Protein AF-A0AA37UXY2-F1 (afdb_monomer_lite)

pLDDT: mean 81.32, std 16.18, range [49.28, 97.94]

Foldseek 3Di:
DDDDDDPPVPPPVVVVPDDDDDDDPVLVVVLVVVCVVVVHDSSVVVVVVVVVVVVVVVVVVVVVVVVVVCCVVCVVVVVVVVVD

Structure (mmCIF, N/CA/C/O backbone):
data_AF-A0AA37UXY2-F1
#
_entry.id   AF-A0AA37UXY2-F1
#
loop_
_atom_site.group_PDB
_atom_site.id
_atom_site.type_symbol
_atom_site.label_atom_id
_atom_site.label_alt_id
_atom_site.label_comp_id
_atom_site.label_asym_id
_atom_site.label_entity_id
_atom_site.label_seq_id
_atom_site.pdbx_PDB_ins_code
_atom_site.Cartn_x
_atom_site.Cartn_y
_atom_site.Cartn_z
_atom_site.occupancy
_atom_site.B_iso_or_equiv
_atom_site.auth_seq_id
_atom_site.auth_comp_id
_atom_site.auth_asym_id
_atom_site.auth_atom_id
_atom_site.pdbx_PDB_model_num
ATOM 1 N N . MET A 1 1 ? -6.453 28.014 -46.530 1.00 50.84 1 MET A N 1
ATOM 2 C CA . MET A 1 1 ? -5.730 26.816 -46.040 1.00 50.84 1 MET A CA 1
ATOM 3 C C . MET A 1 1 ? -4.791 27.259 -44.928 1.00 50.84 1 MET A C 1
ATOM 5 O O . MET A 1 1 ? -3.959 28.109 -45.194 1.00 50.84 1 MET A O 1
ATOM 9 N N . GLY A 1 2 ? -4.960 26.770 -43.694 1.00 50.91 2 GLY A N 1
ATOM 10 C CA . GLY A 1 2 ? -4.122 27.198 -42.565 1.00 50.91 2 GLY A CA 1
ATOM 11 C C . GLY A 1 2 ? -4.573 26.653 -41.207 1.00 50.91 2 GLY A C 1
ATOM 12 O O . GLY A 1 2 ? -5.317 27.305 -40.491 1.00 50.91 2 GLY A O 1
ATOM 13 N N . THR A 1 3 ? -4.100 25.444 -40.890 1.00 56.00 3 THR A N 1
ATOM 14 C CA . THR A 1 3 ? -3.796 24.917 -39.540 1.00 56.00 3 THR A CA 1
ATOM 15 C C . THR A 1 3 ? -4.853 24.996 -38.424 1.00 56.00 3 THR A C 1
ATOM 17 O O . THR A 1 3 ? -4.792 25.835 -37.532 1.00 56.00 3 THR A O 1
ATOM 20 N N . THR A 1 4 ? -5.711 23.970 -38.350 1.00 58.28 4 THR A N 1
ATOM 21 C CA . THR A 1 4 ? -6.493 23.615 -37.144 1.00 58.28 4 THR A CA 1
ATOM 22 C C . THR A 1 4 ? -6.262 22.145 -36.767 1.00 58.28 4 THR A C 1
ATOM 24 O O . THR A 1 4 ? -7.175 21.328 -36.818 1.00 58.28 4 THR A O 1
ATOM 27 N N . ARG A 1 5 ? -5.017 21.752 -36.456 1.00 53.19 5 ARG A N 1
ATOM 28 C CA . ARG A 1 5 ? -4.688 20.357 -36.067 1.00 53.19 5 ARG A CA 1
ATOM 29 C C . ARG A 1 5 ? -3.678 20.212 -34.916 1.00 53.19 5 ARG A C 1
ATOM 31 O O . ARG A 1 5 ? -3.131 19.136 -34.732 1.00 53.19 5 ARG A O 1
ATOM 38 N N . ALA A 1 6 ? -3.430 21.252 -34.116 1.00 56.03 6 ALA A N 1
ATOM 39 C CA . ALA A 1 6 ? -2.367 21.211 -33.096 1.00 56.03 6 ALA A CA 1
ATOM 40 C C . ALA A 1 6 ? -2.840 20.990 -31.642 1.00 56.03 6 ALA A C 1
ATOM 42 O O . ALA A 1 6 ? -2.014 20.753 -30.770 1.00 56.03 6 ALA A O 1
ATOM 43 N N . ARG A 1 7 ? -4.147 21.044 -31.343 1.00 56.12 7 ARG A N 1
ATOM 44 C CA . ARG A 1 7 ? -4.633 21.004 -29.944 1.00 56.12 7 ARG A CA 1
ATOM 45 C C . ARG A 1 7 ? -4.838 19.608 -29.347 1.00 56.12 7 ARG A C 1
ATOM 47 O O . ARG A 1 7 ? -4.863 19.480 -28.130 1.00 56.12 7 ARG A O 1
ATOM 54 N N . TRP A 1 8 ? -4.955 18.568 -30.170 1.00 56.69 8 TRP A N 1
ATOM 55 C CA . TRP A 1 8 ? -5.262 17.211 -29.689 1.00 56.69 8 TRP A CA 1
ATOM 56 C C . TRP A 1 8 ? -4.019 16.368 -29.369 1.00 56.69 8 TRP A C 1
ATOM 58 O O . TRP A 1 8 ? -4.121 15.403 -28.620 1.00 56.69 8 TRP A O 1
ATOM 68 N N . TYR A 1 9 ? -2.838 16.753 -29.867 1.00 56.09 9 TYR A N 1
ATOM 69 C CA . TYR A 1 9 ? -1.599 15.989 -29.663 1.00 56.09 9 TYR A CA 1
ATOM 70 C C . TYR A 1 9 ? -0.880 16.274 -28.336 1.00 56.09 9 TYR A C 1
ATOM 72 O O . TYR A 1 9 ? -0.077 15.456 -27.906 1.00 56.09 9 TYR A O 1
ATOM 80 N N . GLN A 1 10 ? -1.163 17.389 -27.654 1.00 54.28 10 GLN A N 1
ATOM 81 C CA . GLN A 1 10 ? -0.433 17.747 -26.427 1.00 54.28 10 GLN A CA 1
ATOM 82 C C . GLN A 1 10 ? -1.118 17.279 -25.137 1.00 54.28 10 GLN A C 1
ATOM 84 O O . GLN A 1 10 ? -0.434 16.893 -24.195 1.00 54.28 10 GLN A O 1
ATOM 89 N N . SER A 1 11 ? -2.454 17.251 -25.086 1.00 52.62 11 SER A N 1
ATOM 90 C CA . SER A 1 11 ? -3.156 17.023 -23.814 1.00 52.62 11 SER A CA 1
ATOM 91 C C . SER A 1 11 ? -3.213 15.554 -23.376 1.00 52.62 11 SER A C 1
ATOM 93 O O . SER A 1 11 ? -3.265 15.289 -22.182 1.00 52.62 11 SER A O 1
ATOM 95 N N . GLY A 1 12 ? -3.197 14.603 -24.318 1.00 54.38 12 GLY A N 1
ATOM 96 C CA . GLY A 1 12 ? -3.208 13.170 -24.000 1.00 54.38 12 GLY A CA 1
ATOM 97 C C . GLY A 1 12 ? -1.822 12.636 -23.642 1.00 54.38 12 GLY A C 1
ATOM 98 O O . GLY A 1 12 ? -1.656 11.958 -22.639 1.00 54.38 12 GLY A O 1
ATOM 99 N N . ILE A 1 13 ? -0.802 12.989 -24.427 1.00 52.97 13 ILE A N 1
ATOM 100 C CA . ILE A 1 13 ? 0.544 12.399 -24.324 1.00 52.97 13 ILE A CA 1
ATOM 101 C C . ILE A 1 13 ? 1.275 12.860 -23.050 1.00 52.97 13 ILE A C 1
ATOM 103 O O . ILE A 1 13 ? 2.013 12.081 -22.454 1.00 52.97 13 ILE A O 1
ATOM 107 N N . MET A 1 14 ? 1.024 14.085 -22.569 1.00 49.28 14 MET A N 1
ATOM 108 C CA . MET A 1 14 ? 1.627 14.593 -21.326 1.00 49.28 14 MET A CA 1
ATOM 109 C C . MET A 1 14 ? 1.106 13.905 -20.054 1.00 49.28 14 MET A C 1
ATOM 111 O O . MET A 1 14 ? 1.841 13.821 -19.075 1.00 49.28 14 MET A O 1
ATOM 115 N N . GLN A 1 15 ? -0.106 13.336 -20.072 1.00 55.03 15 GLN A N 1
ATOM 116 C CA . GLN A 1 15 ? -0.611 12.512 -18.965 1.00 55.03 15 GLN A CA 1
ATOM 117 C C . GLN A 1 15 ? 0.019 11.102 -18.948 1.00 55.03 15 GLN A C 1
ATOM 119 O O . GLN A 1 15 ? 0.015 10.434 -17.919 1.00 55.03 15 GLN A O 1
ATOM 124 N N . PHE A 1 16 ? 0.613 10.682 -20.073 1.00 55.22 16 PHE A N 1
ATOM 125 C CA . PHE A 1 16 ? 1.359 9.431 -20.254 1.00 55.22 16 PHE A CA 1
ATOM 126 C C . PHE A 1 16 ? 2.885 9.619 -20.165 1.00 55.22 16 PHE A C 1
ATOM 128 O O . PHE A 1 16 ? 3.641 8.750 -20.604 1.00 55.22 16 PHE A O 1
ATOM 135 N N . MET A 1 17 ? 3.377 10.728 -19.601 1.00 60.59 17 MET A N 1
ATOM 136 C CA . MET A 1 17 ? 4.797 10.820 -19.259 1.00 60.59 17 MET A CA 1
ATOM 137 C C . MET A 1 17 ? 5.082 9.817 -18.139 1.00 60.59 17 MET A C 1
ATOM 139 O O . MET A 1 17 ? 4.637 9.984 -17.005 1.00 60.59 17 MET A O 1
ATOM 143 N N . GLY A 1 18 ? 5.784 8.735 -18.482 1.00 64.31 18 GLY A N 1
ATOM 144 C CA . GLY A 1 18 ? 6.183 7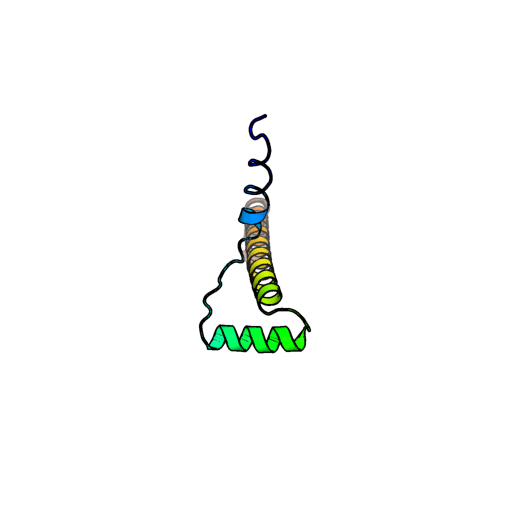.710 -17.526 1.00 64.31 18 GLY A CA 1
ATOM 145 C C . GLY A 1 18 ? 6.915 8.339 -16.343 1.00 64.31 18 GLY A C 1
ATOM 146 O O . GLY A 1 18 ? 7.866 9.097 -16.522 1.00 64.31 18 GLY A O 1
ATOM 147 N N . MET A 1 19 ? 6.463 8.041 -15.127 1.00 76.75 19 MET A N 1
ATOM 148 C CA . MET A 1 19 ? 7.169 8.467 -13.924 1.00 76.75 19 MET A CA 1
ATOM 149 C C . MET A 1 19 ? 8.512 7.736 -13.844 1.00 76.75 19 MET A C 1
ATOM 151 O O . MET A 1 19 ? 8.548 6.513 -13.696 1.00 76.75 19 MET A O 1
ATOM 155 N N . THR A 1 20 ? 9.616 8.480 -13.910 1.00 78.00 20 THR A N 1
ATOM 156 C CA . THR A 1 20 ? 10.950 7.922 -13.671 1.00 78.00 20 THR A CA 1
ATOM 157 C C . THR A 1 20 ? 11.174 7.792 -12.168 1.00 78.00 20 THR A C 1
ATOM 159 O O . THR A 1 20 ? 11.574 8.742 -11.496 1.00 78.00 20 THR A O 1
ATOM 162 N N . LEU A 1 21 ? 10.906 6.604 -11.626 1.00 81.50 21 LEU A N 1
ATOM 163 C CA . LEU A 1 21 ? 11.290 6.253 -10.262 1.00 81.50 21 LEU A CA 1
ATOM 164 C C . LEU A 1 21 ? 12.805 6.017 -10.216 1.00 81.50 21 LEU A C 1
ATOM 166 O O . LEU A 1 21 ? 13.330 5.251 -11.023 1.00 81.50 21 LEU A O 1
ATOM 170 N N . ARG A 1 22 ? 13.505 6.632 -9.255 1.00 87.75 22 ARG A N 1
ATOM 171 C CA . ARG A 1 22 ? 14.930 6.372 -8.995 1.00 87.75 22 ARG A CA 1
ATOM 172 C C . ARG A 1 22 ? 15.091 5.577 -7.689 1.00 87.75 22 ARG A C 1
ATOM 174 O O . ARG A 1 22 ? 15.309 6.190 -6.645 1.00 87.75 22 ARG A O 1
ATOM 181 N N . PRO A 1 23 ? 14.916 4.243 -7.720 1.00 86.94 23 PRO A N 1
ATOM 182 C CA . PRO A 1 23 ? 15.064 3.405 -6.535 1.00 86.94 23 PRO A CA 1
ATOM 183 C C . PRO A 1 23 ? 16.535 3.297 -6.113 1.00 86.94 23 PRO A C 1
ATOM 185 O O . PRO A 1 23 ? 17.437 3.417 -6.944 1.00 86.94 23 PRO A O 1
ATOM 188 N N . SER A 1 24 ? 16.780 3.024 -4.830 1.00 93.94 24 SER A N 1
ATOM 189 C CA . SER A 1 24 ? 18.075 2.484 -4.400 1.00 93.94 24 SER A CA 1
ATOM 190 C C . SER A 1 24 ? 18.301 1.089 -4.999 1.00 93.94 24 SER A C 1
ATOM 192 O O . SER A 1 24 ? 17.343 0.426 -5.400 1.00 93.94 24 SER A O 1
ATOM 194 N N . GLU A 1 25 ? 19.544 0.601 -5.013 1.00 94.19 25 GLU A N 1
ATOM 195 C CA . GLU A 1 25 ? 19.864 -0.753 -5.504 1.00 94.19 25 GLU A CA 1
ATOM 196 C C . GLU A 1 25 ? 19.010 -1.833 -4.817 1.00 94.19 25 GLU A C 1
ATOM 198 O O . GLU A 1 25 ? 18.374 -2.656 -5.472 1.00 94.19 25 GLU A O 1
ATOM 203 N N . GLN A 1 26 ? 18.876 -1.749 -3.489 1.00 96.06 26 GLN A N 1
ATOM 204 C CA . GLN A 1 26 ? 18.051 -2.680 -2.713 1.00 96.06 26 GLN A CA 1
ATOM 205 C C . GLN A 1 26 ? 16.570 -2.636 -3.115 1.00 96.06 26 GLN A C 1
ATOM 207 O O . GLN A 1 26 ? 15.910 -3.673 -3.195 1.00 96.06 26 GLN A O 1
ATOM 212 N N . GLN A 1 27 ? 16.033 -1.439 -3.371 1.00 94.81 27 GLN A N 1
ATOM 213 C CA . GLN A 1 27 ? 14.654 -1.274 -3.828 1.00 94.81 27 GLN A CA 1
ATOM 214 C C . GLN A 1 27 ? 14.472 -1.820 -5.247 1.00 94.81 27 GLN A C 1
ATOM 216 O O . GLN A 1 27 ? 13.470 -2.479 -5.517 1.00 94.81 27 GLN A O 1
ATOM 221 N N . ALA A 1 28 ? 15.439 -1.593 -6.138 1.00 94.44 28 ALA A N 1
ATOM 222 C CA . ALA A 1 28 ? 15.410 -2.122 -7.495 1.00 94.44 28 ALA A CA 1
ATOM 223 C C . ALA A 1 28 ? 15.393 -3.657 -7.489 1.00 94.44 28 ALA A C 1
ATOM 225 O O . ALA A 1 28 ? 14.562 -4.255 -8.171 1.00 94.44 28 ALA A O 1
ATOM 226 N N . ASP A 1 29 ? 16.230 -4.298 -6.672 1.00 97.00 29 ASP A N 1
ATOM 227 C CA . ASP A 1 29 ? 16.278 -5.759 -6.560 1.00 97.00 29 ASP A CA 1
ATOM 228 C C . ASP A 1 29 ? 15.023 -6.356 -5.924 1.00 97.00 29 ASP A C 1
ATOM 230 O O . ASP A 1 29 ? 14.540 -7.404 -6.360 1.00 97.00 29 ASP A O 1
ATOM 234 N N . ALA A 1 30 ? 14.453 -5.698 -4.912 1.00 96.94 30 ALA A N 1
ATOM 235 C CA . ALA A 1 30 ? 13.171 -6.109 -4.346 1.00 96.94 30 ALA A CA 1
ATOM 236 C C . ALA A 1 30 ? 12.048 -6.035 -5.394 1.00 96.94 30 ALA A C 1
ATOM 238 O O . ALA A 1 30 ? 11.312 -7.006 -5.573 1.00 96.94 30 ALA A O 1
ATOM 239 N N . LEU A 1 31 ? 11.964 -4.926 -6.137 1.00 95.56 31 LEU A N 1
ATOM 240 C CA . LEU A 1 31 ? 10.978 -4.746 -7.202 1.00 95.56 31 LEU A CA 1
ATOM 241 C C . LEU A 1 31 ? 11.171 -5.752 -8.343 1.00 95.56 31 LEU A C 1
ATOM 243 O O . LEU A 1 31 ? 10.181 -6.284 -8.834 1.00 95.56 31 LEU A O 1
ATOM 247 N N . ARG A 1 32 ? 12.415 -6.055 -8.744 1.00 95.88 32 ARG A N 1
ATOM 248 C CA . ARG A 1 32 ? 12.717 -7.077 -9.765 1.00 95.88 32 ARG A CA 1
ATOM 249 C C . ARG A 1 32 ? 12.242 -8.460 -9.339 1.00 95.88 32 ARG A C 1
ATOM 251 O O . ARG A 1 32 ? 11.565 -9.130 -10.114 1.00 95.88 32 ARG A O 1
ATOM 258 N N . ARG A 1 33 ? 12.577 -8.883 -8.115 1.00 97.69 33 ARG A N 1
ATOM 259 C CA . ARG A 1 33 ? 12.168 -10.195 -7.588 1.00 97.69 33 ARG A CA 1
ATOM 260 C C . ARG A 1 33 ? 10.650 -10.319 -7.523 1.00 97.69 33 ARG A C 1
ATOM 262 O O . ARG A 1 33 ? 10.110 -11.329 -7.962 1.00 97.69 33 ARG A O 1
ATOM 269 N N . GLN A 1 34 ? 9.971 -9.281 -7.040 1.00 97.69 34 GLN A N 1
ATOM 270 C CA . GLN A 1 34 ? 8.514 -9.279 -6.940 1.00 97.69 34 GLN A CA 1
ATOM 271 C C . GLN A 1 34 ? 7.840 -9.265 -8.319 1.00 97.69 34 GLN A C 1
ATOM 273 O O . GLN A 1 34 ? 6.901 -10.016 -8.558 1.00 97.69 34 GLN A O 1
ATOM 278 N N . ALA A 1 35 ? 8.356 -8.463 -9.252 1.00 97.25 35 ALA A N 1
ATOM 279 C CA . ALA A 1 35 ? 7.890 -8.419 -10.636 1.00 97.25 35 ALA A CA 1
ATOM 280 C C . ALA A 1 35 ? 7.990 -9.790 -11.319 1.00 97.25 35 ALA A C 1
ATOM 282 O O . ALA A 1 35 ? 7.037 -10.223 -11.966 1.00 97.25 35 ALA A O 1
ATOM 283 N N . ALA A 1 36 ? 9.110 -10.493 -11.124 1.00 97.69 36 ALA A N 1
ATOM 284 C CA . ALA A 1 36 ? 9.299 -11.848 -11.631 1.00 97.69 36 ALA A CA 1
ATOM 285 C C . ALA A 1 36 ? 8.333 -12.853 -10.983 1.00 97.69 36 ALA A C 1
ATOM 287 O O . ALA A 1 36 ? 7.766 -13.683 -11.687 1.00 97.69 36 ALA A O 1
ATOM 288 N N . ALA A 1 37 ? 8.111 -12.755 -9.669 1.00 97.94 3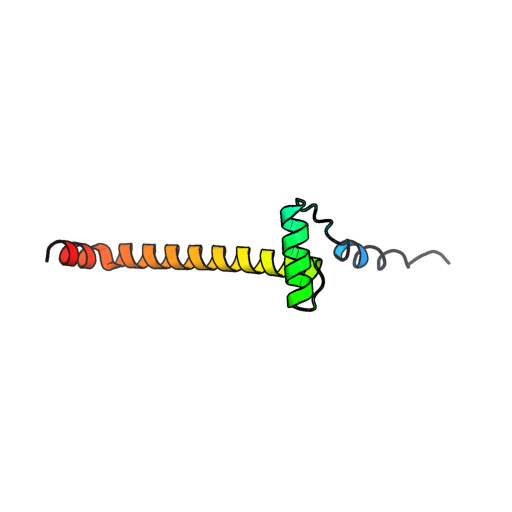7 ALA A N 1
ATOM 289 C CA . ALA A 1 37 ? 7.192 -13.633 -8.945 1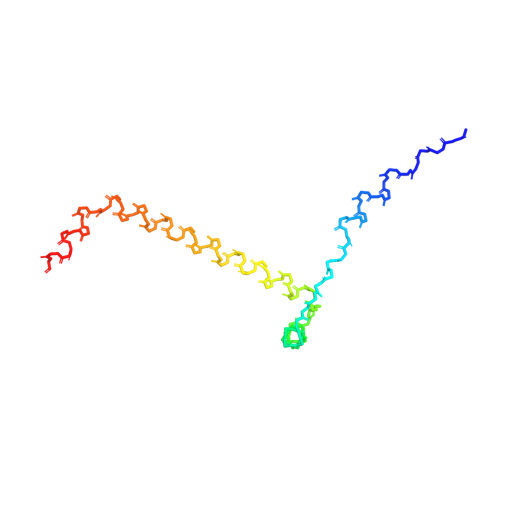.00 97.94 37 ALA A CA 1
ATOM 290 C C . ALA A 1 37 ? 5.721 -13.443 -9.364 1.00 97.94 37 ALA A C 1
ATOM 292 O O . ALA A 1 37 ? 4.977 -14.416 -9.435 1.00 97.94 37 ALA A O 1
ATOM 293 N N . GLU A 1 38 ? 5.303 -12.209 -9.660 1.00 96.94 38 GLU A N 1
ATOM 294 C CA . GLU A 1 38 ? 3.921 -11.884 -10.048 1.00 96.94 38 GLU A CA 1
ATOM 295 C C . GLU A 1 38 ? 3.684 -11.861 -11.568 1.00 96.94 38 GLU A C 1
ATOM 297 O O . GLU A 1 38 ? 2.546 -11.698 -12.004 1.00 96.94 38 GLU A O 1
ATOM 302 N N . GLY A 1 39 ? 4.731 -11.982 -12.393 1.00 96.94 39 GLY A N 1
ATOM 303 C CA . GLY A 1 39 ? 4.615 -11.868 -13.852 1.00 96.94 39 GLY A CA 1
ATOM 304 C C . GLY A 1 39 ? 4.191 -10.469 -14.326 1.00 96.94 39 GLY A C 1
ATOM 305 O O . GLY A 1 39 ? 3.491 -10.331 -15.328 1.00 96.94 39 GLY A O 1
ATOM 306 N N . ARG A 1 40 ? 4.580 -9.418 -13.594 1.00 95.94 40 ARG A N 1
ATOM 307 C CA . ARG A 1 40 ? 4.186 -8.017 -13.841 1.00 95.94 40 ARG A CA 1
ATOM 308 C C . ARG A 1 40 ? 5.412 -7.150 -14.107 1.00 95.94 40 ARG A C 1
ATOM 310 O O . ARG A 1 40 ? 6.528 -7.514 -13.760 1.00 95.94 40 ARG A O 1
ATOM 317 N N . SER A 1 41 ? 5.226 -5.971 -14.701 1.00 93.69 41 SER A N 1
ATOM 318 C CA . SER A 1 41 ? 6.337 -5.023 -14.858 1.00 93.69 41 SER A CA 1
ATOM 319 C C . SER A 1 41 ? 6.763 -4.444 -13.502 1.00 93.69 41 SER A C 1
ATOM 321 O O . SER A 1 41 ? 5.935 -4.245 -12.612 1.00 93.69 41 SER A O 1
ATOM 323 N N . MET A 1 42 ? 8.047 -4.100 -13.350 1.00 93.81 42 MET A N 1
ATOM 324 C CA . MET A 1 42 ? 8.542 -3.432 -12.135 1.00 93.81 42 MET A CA 1
ATOM 325 C C . MET A 1 42 ? 7.767 -2.147 -11.817 1.00 93.81 42 MET A C 1
ATOM 327 O O . MET A 1 42 ? 7.504 -1.858 -10.653 1.00 93.81 42 MET A O 1
ATOM 331 N N . GLN A 1 43 ? 7.376 -1.386 -12.845 1.00 91.50 43 GLN A N 1
ATOM 332 C CA . GLN A 1 43 ? 6.574 -0.177 -12.676 1.00 91.50 43 GLN A CA 1
ATOM 333 C C . GLN A 1 43 ? 5.175 -0.497 -12.138 1.00 91.50 43 GLN A C 1
ATOM 335 O O . GLN A 1 43 ? 4.699 0.205 -11.252 1.00 91.50 43 GLN A O 1
ATOM 340 N N . ALA A 1 44 ? 4.536 -1.571 -12.612 1.00 92.62 44 ALA A N 1
ATOM 341 C CA . ALA A 1 44 ? 3.240 -2.000 -12.093 1.00 92.62 44 ALA A CA 1
ATOM 342 C C . ALA A 1 44 ? 3.326 -2.422 -10.618 1.00 92.62 44 ALA A C 1
ATOM 344 O O . ALA A 1 44 ? 2.461 -2.039 -9.834 1.00 92.62 44 ALA A O 1
ATOM 345 N N . ILE A 1 45 ? 4.383 -3.143 -10.226 1.00 96.06 45 ILE A N 1
ATOM 346 C CA . ILE A 1 45 ? 4.631 -3.482 -8.816 1.00 96.06 45 ILE A CA 1
ATOM 347 C C . ILE A 1 45 ? 4.843 -2.221 -7.978 1.00 96.06 45 ILE A C 1
ATOM 349 O O . ILE A 1 45 ? 4.251 -2.087 -6.910 1.00 96.06 45 ILE A O 1
ATOM 353 N N . ALA A 1 46 ? 5.650 -1.274 -8.462 1.00 93.25 46 ALA A N 1
ATOM 354 C CA . ALA A 1 46 ? 5.911 -0.029 -7.747 1.00 93.25 46 ALA A CA 1
ATOM 355 C C . ALA A 1 46 ? 4.630 0.796 -7.535 1.00 93.25 46 ALA A C 1
ATOM 357 O O . ALA A 1 46 ? 4.399 1.290 -6.433 1.00 93.25 46 ALA A O 1
ATOM 358 N N . LEU A 1 47 ? 3.779 0.904 -8.561 1.00 93.12 47 LEU A N 1
ATOM 359 C CA . LEU A 1 47 ? 2.481 1.575 -8.455 1.00 93.12 47 LEU A CA 1
ATOM 360 C C . LEU A 1 47 ? 1.563 0.866 -7.455 1.00 93.12 47 LEU A C 1
ATOM 362 O O . LEU A 1 47 ? 1.040 1.514 -6.555 1.00 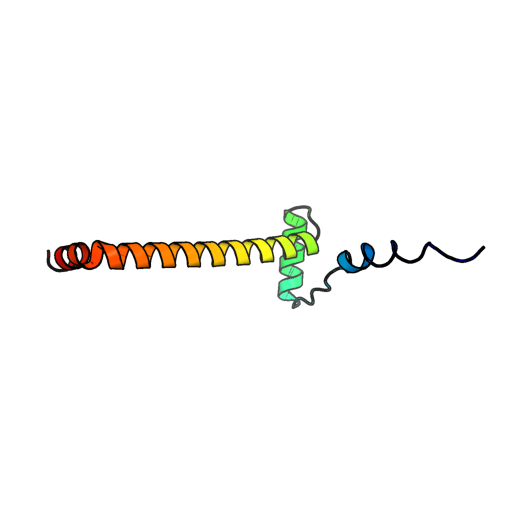93.12 47 LEU A O 1
ATOM 366 N N . SER A 1 48 ? 1.446 -0.464 -7.530 1.00 94.00 48 SER A N 1
ATOM 367 C CA . SER A 1 48 ? 0.647 -1.221 -6.560 1.00 94.00 48 SER A CA 1
ATOM 368 C C . SER A 1 48 ? 1.155 -1.061 -5.124 1.00 94.00 48 SER A C 1
ATOM 370 O O . SER A 1 4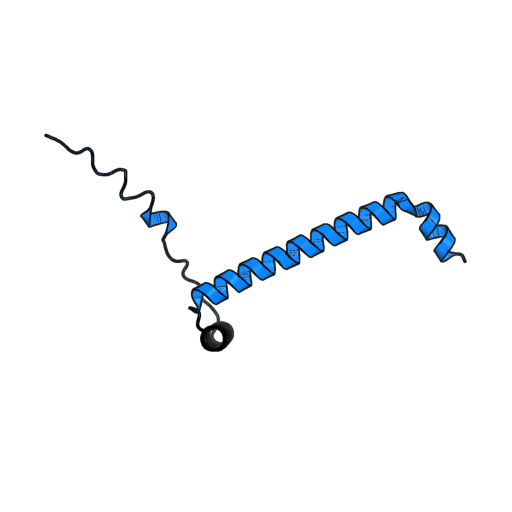8 ? 0.348 -0.916 -4.212 1.00 94.00 48 SER A O 1
ATOM 372 N N . ALA A 1 49 ? 2.472 -1.011 -4.910 1.00 94.44 49 ALA A N 1
ATOM 373 C CA . ALA A 1 49 ? 3.043 -0.776 -3.585 1.00 94.44 49 ALA A CA 1
ATOM 374 C C . ALA A 1 49 ? 2.707 0.626 -3.036 1.00 94.44 49 ALA A C 1
ATOM 376 O O . ALA A 1 49 ? 2.458 0.779 -1.836 1.00 94.44 49 ALA A O 1
ATOM 377 N N . ILE A 1 50 ? 2.677 1.646 -3.903 1.00 93.25 50 ILE A N 1
ATOM 378 C CA . ILE A 1 50 ? 2.246 3.006 -3.545 1.00 93.25 50 ILE A CA 1
ATOM 379 C C . ILE A 1 50 ? 0.764 3.005 -3.159 1.00 93.25 50 ILE A C 1
ATOM 381 O O . ILE A 1 50 ? 0.420 3.495 -2.079 1.00 93.25 50 ILE A O 1
ATOM 385 N N . ASP A 1 51 ? -0.093 2.417 -3.995 1.00 93.94 51 ASP A N 1
ATOM 386 C CA . ASP A 1 51 ? -1.535 2.339 -3.749 1.00 93.94 51 ASP A CA 1
ATOM 387 C C . ASP A 1 51 ? -1.831 1.624 -2.428 1.00 93.94 51 ASP A C 1
ATOM 389 O O . ASP A 1 51 ? -2.607 2.108 -1.599 1.00 93.94 51 ASP A O 1
ATOM 393 N N . GLU A 1 52 ? -1.148 0.508 -2.172 1.00 95.81 52 GLU A N 1
ATOM 394 C CA . GLU A 1 52 ? -1.295 -0.246 -0.933 1.00 95.81 52 GLU A CA 1
ATOM 395 C C . GLU A 1 52 ? -0.825 0.561 0.288 1.00 95.81 52 GLU A C 1
ATOM 397 O O . GLU A 1 52 ? -1.479 0.557 1.336 1.00 95.81 52 GLU A O 1
ATOM 402 N N . TYR A 1 53 ? 0.295 1.285 0.191 1.00 93.94 53 TYR A N 1
ATOM 403 C CA . TYR A 1 53 ? 0.763 2.151 1.276 1.00 93.94 53 TYR A CA 1
ATOM 404 C C . TYR A 1 53 ? -0.263 3.241 1.616 1.00 93.94 53 TYR A C 1
ATOM 406 O O . TYR A 1 53 ? -0.577 3.447 2.796 1.00 93.94 53 TYR A O 1
ATOM 414 N N . ILE A 1 54 ? -0.822 3.898 0.595 1.00 94.44 54 ILE A N 1
ATOM 415 C CA . ILE A 1 54 ? -1.849 4.933 0.756 1.00 94.44 54 ILE A CA 1
ATOM 416 C C . ILE A 1 54 ? -3.109 4.334 1.387 1.00 94.44 54 ILE A C 1
ATOM 418 O O . ILE A 1 54 ? -3.599 4.860 2.390 1.00 94.44 54 ILE A O 1
ATOM 422 N N . ALA A 1 55 ? -3.603 3.210 0.864 1.00 93.75 55 ALA A N 1
ATOM 423 C CA . ALA A 1 55 ? -4.801 2.546 1.369 1.00 93.75 55 ALA A CA 1
ATOM 424 C C . ALA A 1 55 ? -4.649 2.129 2.840 1.00 93.75 55 ALA A C 1
ATOM 426 O O . ALA A 1 55 ? -5.521 2.421 3.666 1.00 93.75 55 ALA A O 1
ATOM 427 N N . ARG A 1 56 ? -3.509 1.525 3.207 1.00 94.19 56 ARG A N 1
ATOM 428 C CA . ARG A 1 56 ? -3.219 1.134 4.596 1.00 94.19 56 ARG A 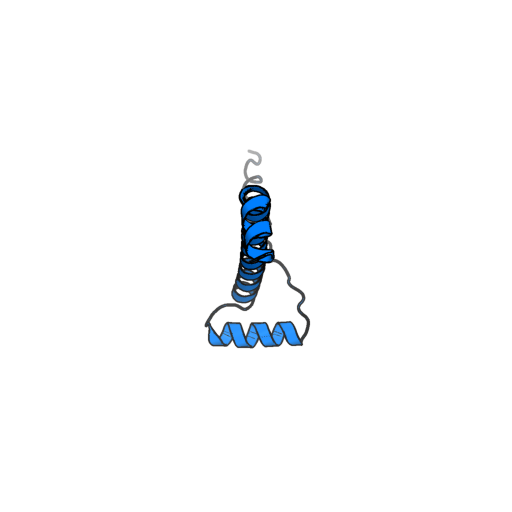CA 1
ATOM 429 C C . ARG A 1 56 ? -3.181 2.339 5.534 1.00 94.19 56 ARG A C 1
ATOM 431 O O . ARG A 1 56 ? -3.724 2.273 6.638 1.00 94.19 56 ARG A O 1
ATOM 438 N N . ARG A 1 57 ? -2.567 3.453 5.119 1.00 91.25 57 ARG A N 1
ATOM 439 C CA . ARG A 1 57 ? -2.530 4.701 5.906 1.00 91.25 57 ARG A CA 1
ATOM 440 C C . ARG A 1 57 ? -3.917 5.317 6.068 1.00 91.25 57 ARG A C 1
ATOM 442 O O . ARG A 1 57 ? -4.282 5.685 7.184 1.00 91.25 57 ARG A O 1
ATOM 449 N N . ALA A 1 58 ? -4.694 5.383 4.990 1.00 92.19 58 ALA A N 1
ATOM 450 C CA . ALA A 1 58 ? -6.054 5.905 5.017 1.00 92.19 58 ALA A CA 1
ATOM 451 C C . ALA A 1 58 ? -6.959 5.069 5.933 1.00 92.19 58 ALA A C 1
ATOM 453 O O . ALA A 1 58 ? -7.713 5.623 6.731 1.00 92.19 58 ALA A O 1
ATOM 454 N N . HIS A 1 59 ? -6.848 3.739 5.875 1.00 91.69 59 HIS A N 1
ATOM 455 C CA . HIS A 1 59 ? -7.593 2.846 6.759 1.00 91.69 59 HIS A CA 1
ATOM 456 C C . HIS A 1 59 ? -7.240 3.079 8.236 1.00 91.69 59 HIS A C 1
ATOM 458 O O . HIS A 1 59 ? -8.139 3.286 9.048 1.00 91.69 59 HIS A O 1
ATOM 464 N N . LYS A 1 60 ? -5.945 3.146 8.581 1.00 91.50 60 LYS A N 1
ATOM 465 C CA . LYS A 1 60 ? -5.501 3.439 9.956 1.00 91.50 60 LYS A CA 1
ATOM 466 C C . LYS A 1 60 ? -6.049 4.769 10.476 1.00 91.50 60 LYS A C 1
ATOM 468 O O . LYS A 1 60 ? -6.501 4.832 11.615 1.00 91.50 60 LYS A O 1
ATOM 473 N N . ALA A 1 61 ? -6.046 5.811 9.645 1.00 91.12 61 ALA A N 1
ATOM 474 C CA . ALA A 1 61 ? -6.602 7.111 10.015 1.00 91.12 61 ALA A CA 1
ATOM 475 C C . ALA A 1 61 ? -8.113 7.032 10.296 1.00 91.12 61 ALA A C 1
ATOM 477 O O . ALA A 1 61 ? -8.579 7.575 11.296 1.00 91.12 61 ALA A O 1
ATOM 478 N N . LYS A 1 62 ? -8.872 6.304 9.463 1.00 91.00 62 LYS A N 1
ATOM 479 C CA . LYS A 1 62 ? -10.311 6.076 9.679 1.00 91.00 62 LYS A CA 1
ATOM 480 C C . LYS A 1 62 ? -10.583 5.325 10.983 1.00 91.00 62 LYS A C 1
ATOM 482 O O . LYS A 1 62 ? -11.452 5.741 11.742 1.00 91.00 62 LYS A O 1
ATOM 487 N N . VAL A 1 63 ? -9.827 4.260 11.257 1.00 93.50 63 VAL A N 1
ATOM 488 C CA . VAL A 1 63 ? -9.952 3.482 12.501 1.00 93.50 63 VAL A CA 1
ATOM 489 C C . VAL A 1 63 ? -9.663 4.357 13.719 1.00 93.50 63 VAL A C 1
ATOM 491 O O . VAL A 1 63 ? -10.449 4.364 14.661 1.00 93.50 63 VAL A O 1
ATOM 494 N N . ALA A 1 64 ? -8.587 5.147 13.689 1.00 90.38 64 ALA A N 1
ATOM 495 C CA . ALA A 1 64 ? -8.248 6.056 14.782 1.00 90.38 64 ALA A CA 1
ATOM 496 C C . ALA A 1 64 ? -9.345 7.107 15.024 1.00 90.38 64 ALA A C 1
ATOM 498 O O . ALA A 1 64 ? -9.718 7.353 16.169 1.00 90.38 64 ALA A O 1
ATOM 499 N N . ALA A 1 65 ? -9.900 7.690 13.959 1.00 90.12 65 ALA A N 1
ATOM 500 C CA . ALA A 1 65 ? -10.994 8.653 14.064 1.00 90.12 65 ALA A CA 1
ATOM 501 C C . ALA A 1 65 ? -12.272 8.026 14.649 1.00 90.12 65 ALA A C 1
ATOM 503 O O . ALA A 1 65 ? -12.912 8.629 15.513 1.00 90.12 65 ALA A O 1
ATOM 504 N N . ALA A 1 66 ? -12.625 6.812 14.217 1.00 90.88 66 ALA A N 1
ATOM 505 C CA . ALA A 1 66 ? -13.764 6.075 14.759 1.00 90.88 66 ALA A CA 1
ATOM 506 C C . ALA A 1 66 ? -13.561 5.738 16.243 1.00 90.88 66 ALA A C 1
ATOM 508 O O . ALA A 1 66 ? -14.448 5.994 17.052 1.00 90.88 66 ALA A O 1
ATOM 509 N N . LEU A 1 67 ? -12.372 5.258 16.618 1.00 88.44 67 LEU A N 1
ATOM 510 C CA . LEU A 1 67 ? -12.028 4.973 18.010 1.00 88.44 67 LEU A CA 1
ATOM 511 C C . LEU A 1 67 ? -12.127 6.228 18.882 1.00 88.44 67 LEU A C 1
ATOM 513 O O . LEU A 1 67 ? -12.754 6.193 19.933 1.00 88.44 67 LEU A O 1
ATOM 517 N N . GLN A 1 68 ? -11.562 7.353 18.436 1.00 88.31 68 GLN A N 1
ATOM 518 C CA . GLN A 1 68 ? -11.657 8.616 19.169 1.00 88.31 68 GLN A CA 1
ATOM 519 C C . GLN A 1 68 ? -13.103 9.074 19.363 1.00 88.31 68 GLN A C 1
ATOM 521 O O . GLN A 1 68 ? -13.428 9.660 20.392 1.00 88.31 68 GLN A O 1
ATOM 526 N N . ARG A 1 69 ? -13.971 8.840 18.375 1.00 88.19 69 ARG A N 1
ATOM 527 C CA . ARG A 1 69 ? -15.395 9.149 18.493 1.00 88.19 69 ARG A CA 1
ATOM 528 C C . ARG A 1 69 ? -16.051 8.285 19.568 1.00 88.19 69 ARG A C 1
ATOM 530 O O . ARG A 1 69 ? -16.656 8.849 20.469 1.00 88.19 69 ARG A O 1
ATOM 537 N N . VAL A 1 70 ? -15.858 6.968 19.511 1.00 86.12 70 VAL A N 1
ATOM 538 C CA . VAL A 1 70 ? -16.423 6.032 20.495 1.00 86.12 70 VAL A CA 1
ATOM 539 C C . VAL A 1 70 ? -15.918 6.342 21.902 1.00 86.12 70 VAL A C 1
ATOM 541 O O . VAL A 1 70 ? -16.714 6.435 22.822 1.00 86.12 70 VAL A O 1
ATOM 544 N N . VAL A 1 71 ? -14.617 6.591 22.077 1.00 86.69 71 VAL A N 1
ATOM 545 C CA . VAL A 1 71 ? -14.045 6.944 23.389 1.00 86.69 71 VAL A CA 1
ATOM 546 C C . VAL A 1 71 ? -14.657 8.228 23.950 1.00 86.69 71 VAL A C 1
ATOM 548 O O . VAL A 1 71 ? -14.896 8.306 25.149 1.00 86.69 71 VAL A O 1
ATOM 551 N N . ARG A 1 72 ? -14.926 9.235 23.108 1.00 82.69 72 ARG A N 1
ATOM 552 C CA . ARG A 1 72 ? -15.593 10.468 23.557 1.00 82.69 72 ARG A CA 1
ATOM 553 C C . ARG A 1 72 ? -17.056 10.237 23.923 1.00 82.69 72 ARG A C 1
ATOM 555 O O . ARG A 1 72 ? -17.511 10.795 24.913 1.00 82.69 72 ARG A O 1
ATOM 562 N N . GLU A 1 73 ? -17.780 9.468 23.116 1.00 84.31 73 GLU A N 1
ATOM 563 C CA . GLU A 1 73 ? -19.206 9.186 23.327 1.00 84.31 73 GLU A CA 1
ATOM 564 C C . GLU A 1 73 ? -19.422 8.308 24.572 1.00 84.31 73 GLU A C 1
ATOM 566 O O . GLU A 1 73 ? -20.320 8.571 25.365 1.00 84.31 73 GLU A O 1
ATOM 571 N N . GLU A 1 74 ? -18.537 7.338 24.801 1.00 78.62 74 GLU A N 1
ATOM 572 C CA . GLU A 1 74 ? -18.644 6.335 25.866 1.00 78.62 74 GLU A CA 1
ATOM 573 C C . GLU A 1 74 ? -17.719 6.615 27.061 1.00 78.62 74 GLU A C 1
ATOM 575 O O . GLU A 1 74 ? -17.474 5.733 27.886 1.00 78.62 74 GLU A O 1
ATOM 580 N N . ALA A 1 75 ? -17.195 7.840 27.187 1.00 72.62 75 ALA A N 1
ATOM 581 C CA . ALA A 1 75 ? -16.199 8.192 28.203 1.00 72.62 75 ALA A CA 1
ATOM 582 C C . ALA A 1 75 ? -16.647 7.812 29.627 1.00 72.62 75 ALA A C 1
ATOM 584 O O . ALA A 1 75 ? -15.875 7.251 30.397 1.00 72.62 75 ALA A O 1
ATOM 585 N N . GLY A 1 76 ? -17.922 8.036 29.961 1.00 68.69 76 GLY A N 1
ATOM 586 C CA . GLY A 1 76 ? -18.473 7.680 31.272 1.00 68.69 76 GLY A CA 1
ATOM 587 C C . GLY A 1 76 ? -18.655 6.174 31.503 1.00 68.69 76 GLY A C 1
ATOM 588 O O . GLY A 1 76 ? -18.627 5.722 32.645 1.00 68.69 76 GLY A O 1
ATOM 589 N N . VAL A 1 77 ? -18.840 5.375 30.447 1.00 76.31 77 VAL A N 1
ATOM 590 C CA . VAL A 1 77 ? -18.916 3.907 30.550 1.00 76.31 77 VAL A CA 1
ATOM 591 C C . VAL A 1 77 ? -17.515 3.319 30.700 1.00 76.31 77 VAL A C 1
ATOM 593 O O . VAL A 1 77 ? -17.311 2.451 31.547 1.00 76.31 77 VAL A O 1
ATOM 596 N N . LEU A 1 78 ? -16.551 3.834 29.931 1.00 70.44 78 LEU A N 1
ATOM 597 C CA . LEU A 1 78 ? -15.144 3.438 30.000 1.00 70.44 78 LEU A CA 1
ATOM 598 C C . LEU A 1 78 ? -14.521 3.741 31.369 1.00 70.44 78 LEU A C 1
ATOM 600 O O . LEU A 1 78 ? -13.802 2.897 31.896 1.00 70.44 78 LEU A O 1
ATOM 604 N N . GLU A 1 79 ? -14.835 4.889 31.978 1.00 70.62 79 GLU A N 1
ATOM 605 C CA . GLU A 1 79 ? -14.376 5.215 33.338 1.00 70.62 79 GLU A CA 1
ATOM 606 C C . GLU A 1 79 ? -14.898 4.211 34.377 1.00 70.62 79 GLU A C 1
ATOM 608 O O . GLU A 1 79 ? -14.128 3.717 35.191 1.00 70.62 79 GLU A O 1
ATOM 613 N N . ARG A 1 80 ? -16.168 3.795 34.294 1.00 70.62 80 ARG A N 1
ATOM 614 C CA . ARG A 1 80 ? -16.721 2.789 35.222 1.00 70.62 80 ARG A CA 1
ATOM 615 C C . ARG A 1 80 ? -16.143 1.388 35.027 1.00 70.62 80 ARG A C 1
ATOM 617 O O . ARG A 1 80 ? -16.094 0.632 35.987 1.00 70.62 80 ARG A O 1
ATOM 624 N N . LEU A 1 81 ? -15.731 1.033 33.808 1.00 71.38 81 LEU A N 1
ATOM 625 C CA . LEU A 1 81 ? -15.056 -0.241 33.533 1.00 71.38 81 LEU A CA 1
ATOM 626 C C . LEU A 1 81 ? -13.613 -0.250 34.062 1.00 71.38 81 LEU A C 1
ATOM 628 O O . LEU A 1 81 ? -13.090 -1.308 34.379 1.00 71.38 81 LEU A O 1
ATOM 632 N N . LYS A 1 82 ? -12.967 0.918 34.141 1.00 69.31 82 LYS A N 1
ATOM 633 C CA . LYS A 1 82 ? -11.619 1.070 34.705 1.00 69.31 82 LYS A CA 1
ATOM 634 C C . LYS A 1 82 ? -11.597 0.854 36.224 1.00 69.31 82 LYS A C 1
ATOM 636 O O . LYS A 1 82 ? -10.583 0.409 36.751 1.00 69.31 82 LYS A O 1
ATOM 641 N N . ASP A 1 83 ? -12.700 1.183 36.893 1.00 64.62 83 ASP A N 1
ATOM 642 C CA . ASP A 1 83 ? -12.838 1.152 38.354 1.00 64.62 83 ASP A CA 1
ATOM 643 C C . ASP A 1 83 ? -13.504 -0.140 38.889 1.00 64.62 83 ASP A C 1
ATOM 645 O O . ASP A 1 83 ? -13.736 -0.251 40.095 1.00 64.62 83 ASP A O 1
ATOM 649 N N . ALA A 1 84 ? -13.825 -1.100 38.011 1.00 56.72 84 ALA A N 1
ATOM 650 C CA . ALA A 1 84 ? -14.426 -2.402 38.328 1.00 56.72 84 ALA A CA 1
ATOM 651 C C . ALA A 1 84 ? -13.394 -3.538 38.252 1.00 56.72 84 ALA A C 1
ATOM 653 O O . ALA A 1 84 ? -13.494 -4.465 39.089 1.00 56.72 84 ALA A O 1
#

Sequence (84 aa):
MGTTRARWYQSGIMQFMGMTLRPSEQQADALRRQAAAEGRSMQAIALSAIDEYIARRAHKAKVAAALQRVVREEAGVLERLKDA

Secondary structure (DSSP, 8-state):
-----SSHHHHTGGGG--------HHHHHHHHHHHHHHT--HHHHHHHHHHHHHHHHHHHHHHHHHHHHHHHHTHHHHHHHHT-

Radius of gyration: 24.56 Å; chains: 1; bounding box: 39×41×84 Å

Organism: NCBI:txid2871094